Protein AF-C2M9E6-F1 (afdb_monomer_lite)

Secondary structure (DSSP, 8-state):
-------HHHHHHHTT--HHHHHHHHHHHHHHHHHHHHHHHHHHHHHHH-TT--HHHHHHHHHHHTTTT--

pLDDT: mean 83.77, std 13.33, range [39.47, 96.06]

Organism: NCBI:txid596327

Sequence (71 aa):
MRDQKLSITYLCQQLEVSRKGYYKHTFTEQDEDVKVASVLHYCQYVRSWLPRAGVDTLQECTNKYFKGTFK

Foldseek 3Di:
DDPPPDDLVNVCVVVVHDSVRVCVVVVVVVVVVVLVVVLVVVLVVVCVVVVPDDPVNSVVSSCVVCVVVRD

Structure (mmCIF, N/CA/C/O backbone):
data_AF-C2M9E6-F1
#
_entry.id   AF-C2M9E6-F1
#
loop_
_atom_site.group_PDB
_atom_site.id
_atom_site.type_symbol
_atom_site.label_atom_id
_atom_site.label_alt_id
_atom_site.label_comp_id
_atom_site.label_asym_id
_atom_site.label_entity_id
_atom_site.label_seq_id
_atom_site.pdbx_PDB_ins_code
_atom_site.Cartn_x
_atom_site.Cartn_y
_atom_site.Cartn_z
_atom_site.occupancy
_atom_site.B_iso_or_equiv
_atom_site.auth_seq_id
_atom_site.auth_comp_id
_atom_site.auth_asym_id
_atom_site.auth_atom_id
_atom_site.pdbx_PDB_model_num
ATOM 1 N N . MET A 1 1 ? 4.582 20.922 21.717 1.00 39.47 1 MET A N 1
ATOM 2 C CA . MET A 1 1 ? 3.158 21.086 22.088 1.00 39.47 1 MET A CA 1
ATOM 3 C C . MET A 1 1 ? 2.698 19.777 22.701 1.00 39.47 1 MET A C 1
ATOM 5 O O . MET A 1 1 ? 3.142 18.740 22.243 1.00 39.47 1 MET A O 1
ATOM 9 N N . ARG A 1 2 ? 1.971 19.845 23.817 1.00 45.78 2 ARG A N 1
ATOM 10 C CA . ARG A 1 2 ? 1.748 18.737 24.758 1.00 45.78 2 ARG A CA 1
ATOM 11 C C . ARG A 1 2 ? 1.065 17.535 24.092 1.00 45.78 2 ARG A C 1
ATOM 13 O O . ARG A 1 2 ? 0.007 17.713 23.500 1.00 45.78 2 ARG A O 1
ATOM 20 N N . ASP A 1 3 ? 1.635 16.345 24.291 1.00 47.66 3 ASP A N 1
ATOM 21 C CA . ASP A 1 3 ? 0.997 15.022 24.185 1.00 47.66 3 ASP A CA 1
ATOM 22 C C . ASP A 1 3 ? -0.191 14.927 25.159 1.00 47.66 3 ASP A C 1
ATOM 24 O O . ASP A 1 3 ? -0.176 14.236 26.180 1.00 47.66 3 ASP A O 1
ATOM 28 N N . GLN A 1 4 ? -1.236 15.706 24.903 1.00 56.94 4 GLN A N 1
ATOM 29 C CA . GLN A 1 4 ? -2.481 15.579 25.630 1.00 56.94 4 GLN A CA 1
ATOM 30 C C . GLN A 1 4 ? -3.186 14.359 25.045 1.00 56.94 4 GLN A C 1
ATOM 32 O O . GLN A 1 4 ? -3.762 14.430 23.962 1.00 56.94 4 GLN A O 1
ATOM 37 N N . LYS A 1 5 ? -3.109 13.221 25.747 1.00 57.16 5 LYS A N 1
ATOM 38 C CA . LYS A 1 5 ? -3.923 12.039 25.436 1.00 57.16 5 LYS A CA 1
ATOM 39 C C . LYS A 1 5 ? -5.398 12.423 25.559 1.00 57.16 5 LYS A C 1
ATOM 41 O O . LYS A 1 5 ? -5.983 12.357 26.639 1.00 57.16 5 LYS A O 1
ATOM 46 N N . LEU A 1 6 ? -5.984 12.874 24.453 1.00 76.31 6 LEU A N 1
ATOM 47 C CA . LEU A 1 6 ? -7.412 13.129 24.346 1.00 76.31 6 LEU A CA 1
ATOM 48 C C . LEU A 1 6 ? -8.141 11.802 24.546 1.00 76.31 6 LEU A C 1
ATOM 50 O O . LEU A 1 6 ? -7.787 10.782 23.952 1.00 76.31 6 LEU A O 1
ATOM 54 N N . SER A 1 7 ? -9.146 11.797 25.423 1.00 87.12 7 SER A N 1
ATOM 55 C CA . SER A 1 7 ? -9.939 10.588 25.628 1.00 87.12 7 SER A CA 1
ATOM 56 C C . SER A 1 7 ? -10.707 10.253 24.350 1.00 87.12 7 SER A C 1
ATOM 58 O O . SER A 1 7 ? -11.216 11.138 23.663 1.00 87.12 7 SER A O 1
ATOM 60 N N . ILE A 1 8 ? -10.860 8.964 24.058 1.00 80.94 8 ILE A N 1
ATOM 61 C CA . ILE A 1 8 ? -11.595 8.496 22.874 1.00 80.94 8 ILE A CA 1
ATOM 62 C C . ILE A 1 8 ? -13.041 9.011 22.888 1.00 80.94 8 ILE A C 1
ATOM 64 O O . ILE A 1 8 ? -13.592 9.345 21.847 1.00 80.94 8 ILE A O 1
ATOM 68 N N . THR A 1 9 ? -13.641 9.159 24.074 1.00 85.94 9 THR A N 1
ATOM 69 C CA . THR A 1 9 ? -14.966 9.774 24.253 1.00 85.94 9 THR A CA 1
ATOM 70 C C . THR A 1 9 ? -15.010 11.214 23.751 1.00 85.94 9 THR A C 1
ATOM 72 O O . THR A 1 9 ? -15.959 11.583 23.069 1.00 85.94 9 THR A O 1
ATOM 75 N N . TYR A 1 10 ? -13.985 12.008 24.066 1.00 86.94 10 TYR A N 1
ATOM 76 C CA . TYR A 1 10 ? -13.890 13.400 23.633 1.00 86.94 10 TYR A CA 1
ATOM 77 C C . TYR A 1 10 ? -13.750 13.499 22.109 1.00 86.94 10 TYR A C 1
ATOM 79 O O . TYR A 1 10 ? -14.451 14.281 21.476 1.00 86.94 10 TYR A O 1
ATOM 87 N N . LEU A 1 11 ? -12.915 12.646 21.507 1.00 82.38 11 LEU A N 1
ATOM 88 C CA . LEU A 1 11 ? -12.745 12.594 20.051 1.00 82.38 11 LEU A CA 1
ATOM 89 C C . LEU A 1 11 ? -14.038 12.182 19.336 1.00 82.38 11 LEU A C 1
ATOM 91 O O . LEU A 1 11 ? -14.423 12.807 18.355 1.00 82.38 11 LEU A O 1
ATOM 95 N N . CYS A 1 12 ? -14.751 11.186 19.867 1.00 88.19 12 CYS A N 1
ATOM 96 C CA . CYS A 1 12 ? -16.055 10.770 19.345 1.00 88.19 12 CYS A CA 1
ATOM 97 C C . CYS A 1 12 ? -17.089 11.907 19.382 1.00 88.19 12 CYS A C 1
ATOM 99 O O . CYS A 1 12 ? -17.859 12.058 18.440 1.00 88.19 12 CYS A O 1
ATOM 101 N N . GLN A 1 13 ? -17.098 12.714 20.450 1.00 88.19 13 GLN A N 1
ATOM 102 C CA . GLN A 1 13 ? -17.992 13.870 20.573 1.00 88.19 13 GLN A CA 1
ATOM 103 C C . GLN A 1 13 ? -17.649 14.981 19.578 1.00 88.19 13 GLN A C 1
ATOM 105 O O . GLN A 1 13 ? -18.554 15.558 18.993 1.00 88.19 13 GLN A O 1
ATOM 110 N N . GLN A 1 14 ? -16.361 15.276 19.380 1.00 88.25 14 GLN A N 1
ATOM 111 C CA . GLN A 1 14 ? -15.918 16.309 18.437 1.00 88.25 14 GLN A CA 1
ATOM 112 C C . GLN A 1 14 ? -16.182 15.935 16.978 1.00 88.25 14 GLN A C 1
ATOM 114 O O . GLN A 1 14 ? -16.536 16.791 16.179 1.00 88.25 14 GLN A O 1
ATOM 119 N N . LEU A 1 15 ? -16.004 14.659 16.638 1.00 81.19 15 LEU A N 1
ATOM 120 C CA . LEU A 1 15 ? -16.196 14.141 15.284 1.00 81.19 15 LEU A CA 1
ATOM 121 C C . LEU A 1 15 ? -17.646 13.713 15.008 1.00 81.19 15 LEU A C 1
ATOM 123 O O . LEU A 1 15 ? -17.926 13.207 13.929 1.00 81.19 15 LEU A O 1
ATOM 127 N N . GLU A 1 16 ? -18.547 13.862 15.985 1.00 87.81 16 GLU A N 1
ATOM 128 C CA . GLU A 1 16 ? -19.956 13.444 15.904 1.00 87.81 16 GLU A CA 1
ATOM 129 C C . GLU A 1 16 ? -20.145 11.969 15.491 1.00 87.81 16 GLU A C 1
ATOM 131 O O . GLU A 1 16 ? -21.123 11.584 14.850 1.00 87.81 16 GLU A O 1
ATOM 136 N N . VAL A 1 17 ? -19.215 11.100 15.904 1.00 85.31 17 VAL A N 1
ATOM 137 C CA . VAL A 1 17 ? -19.246 9.659 15.614 1.00 85.31 17 VAL A CA 1
ATOM 138 C C . VAL A 1 17 ? -19.415 8.832 16.882 1.00 85.31 17 VAL A C 1
ATOM 140 O O . VAL A 1 17 ? -18.927 9.160 17.962 1.00 85.31 17 VAL A O 1
ATOM 143 N N . SER A 1 18 ? -20.070 7.677 16.759 1.00 87.19 18 SER A N 1
ATOM 144 C CA . SER A 1 18 ? -20.075 6.686 17.842 1.00 87.19 18 SER A CA 1
ATOM 145 C C . SER A 1 18 ? -18.670 6.112 18.064 1.00 87.19 18 SER A C 1
ATOM 147 O O . SER A 1 18 ? -17.887 6.029 17.123 1.00 87.19 18 SER A O 1
ATOM 149 N N . ARG A 1 19 ? -18.365 5.587 19.262 1.00 81.31 19 ARG A N 1
ATOM 150 C CA . ARG A 1 19 ? -17.096 4.861 19.504 1.00 81.31 19 ARG A CA 1
ATOM 151 C C . ARG A 1 19 ? -16.860 3.728 18.503 1.00 81.31 19 ARG A C 1
ATOM 153 O O . ARG A 1 19 ? -15.734 3.529 18.065 1.00 81.31 19 ARG A O 1
ATOM 160 N N . LYS A 1 20 ? -17.914 2.996 18.120 1.00 81.56 20 LYS A N 1
ATOM 161 C CA . LYS A 1 20 ? -17.831 1.941 17.097 1.00 81.56 20 LYS A CA 1
ATOM 162 C C . LYS A 1 20 ? -17.454 2.522 15.731 1.00 81.56 20 LYS A C 1
ATOM 164 O O . LYS A 1 20 ? -16.641 1.928 15.035 1.00 81.56 20 LYS A O 1
ATOM 169 N N . GLY A 1 21 ? -18.032 3.668 15.371 1.00 81.62 21 GLY A N 1
ATOM 170 C CA . GLY A 1 21 ? -17.688 4.415 14.161 1.00 81.62 21 GLY A CA 1
ATOM 171 C C . GLY A 1 21 ? -16.251 4.924 14.196 1.00 81.62 21 GLY A C 1
ATOM 172 O O . GLY A 1 21 ? -15.516 4.668 13.256 1.00 81.62 21 GLY A O 1
ATOM 173 N N . TYR A 1 22 ? -15.832 5.538 15.305 1.00 81.88 22 TYR A N 1
ATOM 174 C CA . TYR A 1 22 ? -14.468 6.018 15.521 1.00 81.88 22 TYR A CA 1
ATOM 175 C C . TYR A 1 22 ? -13.445 4.905 15.310 1.00 81.88 22 TYR A C 1
ATOM 177 O O . TYR A 1 22 ? -12.606 5.019 14.430 1.00 81.88 22 TYR A O 1
ATOM 185 N N . TYR A 1 23 ? -13.565 3.781 16.027 1.00 77.31 23 TYR A N 1
ATOM 186 C CA . TYR A 1 23 ? -12.637 2.669 15.827 1.00 77.31 23 TYR A CA 1
ATOM 187 C C . TYR A 1 23 ? -12.726 2.096 14.420 1.00 77.31 23 TYR A C 1
ATOM 189 O O . TYR A 1 23 ? -11.692 1.810 13.848 1.00 77.31 23 TYR A O 1
ATOM 197 N N . LYS A 1 24 ? -13.916 1.965 13.824 1.00 75.44 24 LYS A N 1
ATOM 198 C CA . LYS A 1 24 ? -14.019 1.507 12.435 1.00 75.44 24 LYS A CA 1
ATOM 199 C C . LYS A 1 24 ? -13.251 2.436 11.489 1.00 75.44 24 LYS A C 1
ATOM 201 O O . LYS A 1 24 ? -12.504 1.930 10.666 1.00 75.44 24 LYS A O 1
ATOM 206 N N . HIS A 1 25 ? -13.395 3.752 11.624 1.00 68.44 25 HIS A N 1
ATOM 207 C CA . HIS A 1 25 ? -12.685 4.733 10.803 1.00 68.44 25 HIS A CA 1
ATOM 208 C C . HIS A 1 25 ? -11.182 4.724 11.068 1.00 68.44 25 HIS A C 1
ATOM 210 O O . HIS A 1 25 ? -10.424 4.515 10.134 1.00 68.44 25 HIS A O 1
ATOM 216 N N . THR A 1 26 ? -10.747 4.841 12.324 1.00 63.81 26 THR A N 1
ATOM 217 C CA . THR A 1 26 ? -9.320 4.881 12.670 1.00 63.81 26 THR A CA 1
ATOM 218 C C . THR A 1 26 ? -8.603 3.582 12.315 1.00 63.81 26 THR A C 1
ATOM 220 O O . THR A 1 26 ? -7.479 3.629 11.837 1.00 63.81 26 THR A O 1
ATOM 223 N N . PHE A 1 27 ?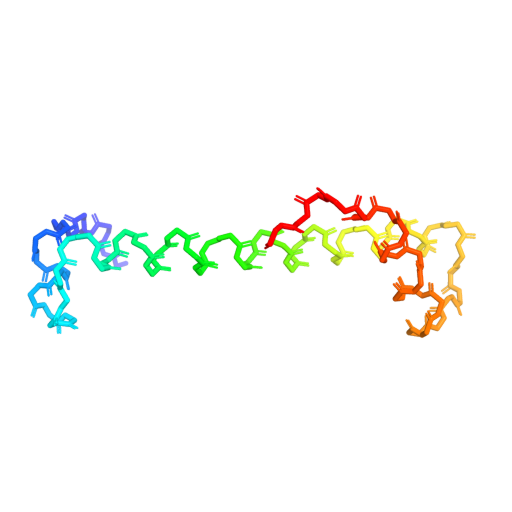 -9.239 2.423 12.513 1.00 63.59 27 PHE A N 1
ATOM 224 C CA . PHE A 1 27 ? -8.661 1.137 12.114 1.00 63.59 27 PHE A CA 1
ATOM 225 C C . PHE A 1 27 ? -8.580 1.034 10.585 1.00 63.59 27 PHE A C 1
ATOM 227 O O . PHE A 1 27 ? -7.574 0.575 10.073 1.00 63.59 27 PHE A O 1
ATOM 234 N N . THR A 1 28 ? -9.587 1.538 9.858 1.00 64.75 28 THR A N 1
ATOM 235 C CA . THR A 1 28 ? -9.584 1.548 8.383 1.00 64.75 28 THR A CA 1
ATOM 236 C C . THR A 1 28 ? -8.525 2.500 7.817 1.00 64.75 28 THR A C 1
ATOM 238 O O . THR A 1 28 ? -7.797 2.106 6.916 1.00 64.75 28 THR A O 1
ATOM 241 N N . GLU A 1 29 ? -8.395 3.718 8.353 1.00 65.75 29 GLU A N 1
ATOM 242 C CA . GLU A 1 29 ? -7.386 4.701 7.925 1.00 65.75 29 GLU A CA 1
ATOM 243 C C . GLU A 1 29 ? -5.964 4.230 8.254 1.00 65.75 29 GLU A C 1
ATOM 245 O O . GLU A 1 29 ? -5.090 4.262 7.392 1.00 65.75 29 GLU A O 1
ATOM 250 N N . GLN A 1 30 ? -5.735 3.704 9.464 1.00 68.81 30 GLN A N 1
ATOM 251 C CA . GLN A 1 30 ? -4.436 3.125 9.822 1.00 68.81 30 GLN A CA 1
ATOM 252 C C . GLN A 1 30 ? -4.107 1.895 8.968 1.00 68.81 30 GLN A C 1
ATOM 254 O O . GLN A 1 30 ? -2.957 1.730 8.563 1.00 68.81 30 GLN A O 1
ATOM 259 N N . ASP A 1 31 ? -5.094 1.050 8.655 1.00 74.88 31 ASP A N 1
ATOM 260 C CA . ASP A 1 31 ? -4.905 -0.076 7.737 1.00 74.88 31 ASP A CA 1
ATOM 261 C C . ASP A 1 31 ? -4.586 0.399 6.310 1.00 74.88 31 ASP A C 1
ATOM 263 O O . ASP A 1 31 ? -3.763 -0.222 5.637 1.00 74.88 31 ASP A O 1
ATOM 267 N N . GLU A 1 32 ? -5.189 1.491 5.829 1.00 80.06 32 GLU A N 1
ATOM 268 C CA . GLU A 1 32 ? -4.860 2.080 4.524 1.00 80.06 32 GLU A CA 1
ATOM 269 C C . GLU A 1 32 ? -3.436 2.638 4.484 1.00 80.06 32 GLU A C 1
ATOM 271 O O . GLU A 1 32 ? -2.688 2.317 3.557 1.00 80.06 32 GLU A O 1
ATOM 276 N N . ASP A 1 33 ? -3.013 3.380 5.506 1.00 81.56 33 ASP A N 1
ATOM 277 C CA . ASP A 1 33 ? -1.641 3.888 5.598 1.00 81.56 33 ASP A CA 1
ATOM 278 C C . ASP A 1 33 ? -0.618 2.740 5.627 1.00 81.56 33 ASP A C 1
ATOM 280 O O . ASP A 1 33 ? 0.407 2.777 4.936 1.00 81.56 33 ASP A O 1
ATOM 284 N N . VAL A 1 34 ? -0.920 1.667 6.367 1.00 85.19 34 VAL A N 1
ATOM 285 C CA . VAL A 1 34 ? -0.090 0.454 6.412 1.00 85.19 34 VAL A CA 1
ATOM 286 C C . VAL A 1 34 ? -0.067 -0.255 5.056 1.00 85.19 34 VAL A C 1
ATOM 288 O O . VAL A 1 34 ? 1.005 -0.690 4.617 1.00 85.19 34 VAL A O 1
ATOM 291 N N . LYS A 1 35 ? -1.206 -0.350 4.357 1.00 86.94 35 LYS A N 1
ATOM 292 C CA . LYS A 1 35 ? -1.284 -0.894 2.989 1.00 86.94 35 LYS A CA 1
ATOM 293 C C . LYS A 1 35 ? -0.392 -0.093 2.039 1.00 86.94 35 LYS A C 1
ATOM 295 O O . LYS A 1 35 ? 0.439 -0.683 1.345 1.00 86.94 35 LYS A O 1
ATOM 300 N N . VAL A 1 36 ? -0.506 1.236 2.044 1.00 88.75 36 VAL A N 1
ATOM 301 C CA . VAL A 1 36 ? 0.286 2.134 1.188 1.00 88.75 36 VAL A CA 1
ATOM 302 C C . VAL A 1 36 ? 1.780 1.996 1.482 1.00 88.75 36 VAL A C 1
ATOM 304 O O . VAL A 1 36 ? 2.571 1.798 0.556 1.00 88.75 36 VAL A O 1
ATOM 307 N N . ALA A 1 37 ? 2.175 2.025 2.758 1.00 90.12 37 ALA A N 1
ATOM 308 C CA . ALA A 1 37 ? 3.570 1.860 3.160 1.00 90.12 37 ALA A CA 1
ATOM 309 C C . ALA A 1 37 ? 4.135 0.494 2.734 1.00 90.12 37 ALA A C 1
ATOM 311 O O . ALA A 1 37 ? 5.245 0.419 2.201 1.00 90.12 37 ALA A O 1
ATOM 312 N N . SER A 1 38 ? 3.351 -0.576 2.896 1.00 90.12 38 SER 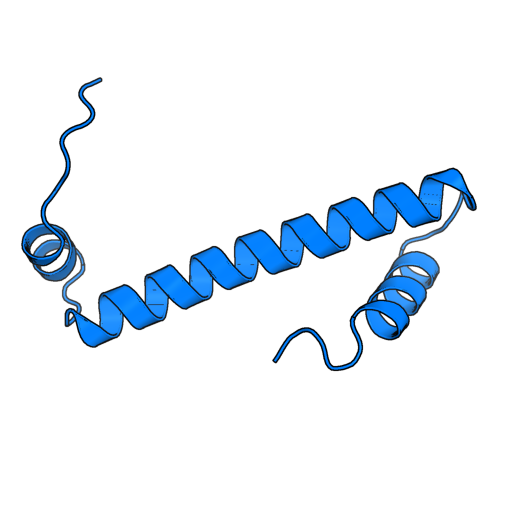A N 1
ATOM 313 C CA . SER A 1 38 ? 3.733 -1.936 2.490 1.00 90.12 38 SER A CA 1
ATOM 314 C C . SER A 1 38 ? 3.954 -2.042 0.980 1.00 90.12 38 SER A C 1
ATOM 316 O O . SER A 1 38 ? 4.955 -2.609 0.537 1.00 90.12 38 SER A O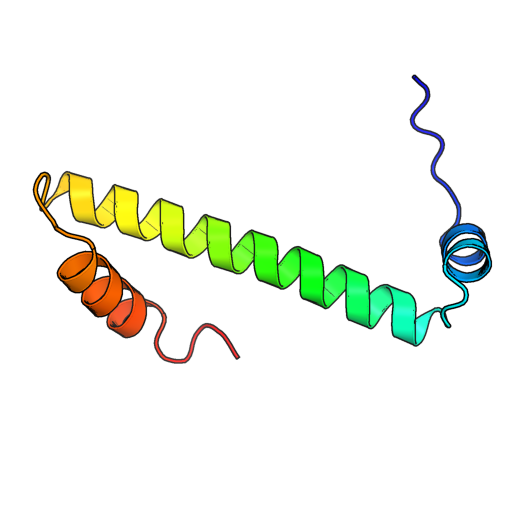 1
ATOM 318 N N . VAL A 1 39 ? 3.055 -1.458 0.181 1.00 94.25 39 VAL A N 1
ATOM 319 C CA . VAL A 1 39 ? 3.175 -1.413 -1.284 1.00 94.25 39 VAL A CA 1
ATOM 320 C C . VAL A 1 39 ? 4.408 -0.620 -1.711 1.00 94.25 39 VAL A C 1
ATOM 322 O O . VAL A 1 39 ? 5.185 -1.094 -2.538 1.00 94.25 39 VAL A O 1
ATOM 325 N N . LEU A 1 40 ? 4.637 0.561 -1.132 1.00 94.56 40 LEU A N 1
ATOM 326 C CA . LEU A 1 40 ? 5.804 1.387 -1.454 1.00 94.56 40 LEU A CA 1
ATOM 327 C C . LEU A 1 40 ? 7.117 0.677 -1.122 1.00 94.56 40 LEU A C 1
ATOM 329 O O . LEU A 1 40 ? 8.032 0.666 -1.949 1.00 94.56 40 LEU A O 1
ATOM 333 N N . HIS A 1 41 ? 7.193 0.049 0.051 1.00 95.62 41 HIS A N 1
ATOM 334 C CA . HIS A 1 41 ? 8.368 -0.713 0.459 1.00 95.62 41 HIS A CA 1
ATOM 335 C C . HIS A 1 41 ? 8.615 -1.899 -0.483 1.00 95.62 41 HIS A C 1
ATOM 337 O O . HIS A 1 41 ? 9.750 -2.153 -0.892 1.00 95.62 41 HIS A O 1
ATOM 343 N N . TYR A 1 42 ? 7.556 -2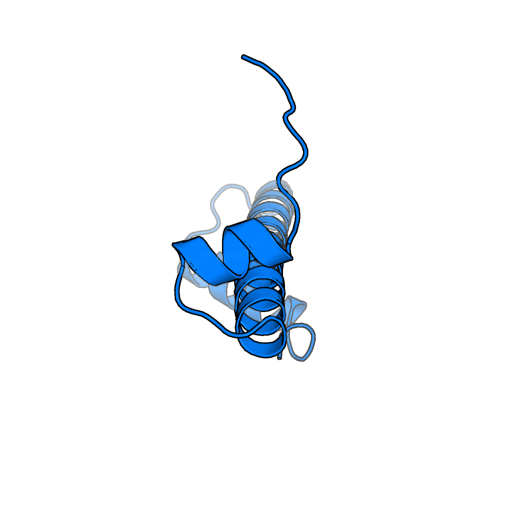.596 -0.901 1.00 95.81 42 TYR A N 1
ATOM 344 C CA . TYR A 1 42 ? 7.676 -3.667 -1.886 1.00 95.81 42 TYR A CA 1
ATOM 345 C C . TYR A 1 42 ? 8.140 -3.149 -3.256 1.00 95.81 42 TYR A C 1
ATOM 347 O O . TYR A 1 42 ? 9.033 -3.734 -3.861 1.00 95.81 42 TYR A O 1
ATOM 355 N N . CYS A 1 43 ? 7.626 -2.012 -3.726 1.00 96.00 43 CYS A N 1
ATOM 356 C CA . CYS A 1 43 ? 8.091 -1.380 -4.963 1.00 96.00 43 CYS A CA 1
ATOM 357 C C . CYS A 1 43 ? 9.578 -0.995 -4.904 1.00 96.00 43 CYS A C 1
ATOM 359 O O . CYS A 1 43 ? 10.297 -1.157 -5.891 1.00 96.00 43 CYS A O 1
ATOM 361 N N . GLN A 1 44 ? 10.056 -0.502 -3.757 1.00 95.69 44 GLN A N 1
ATOM 362 C CA . GLN A 1 44 ? 11.479 -0.222 -3.539 1.00 95.69 44 GLN A CA 1
ATOM 363 C C . GLN A 1 44 ? 12.315 -1.503 -3.578 1.00 95.69 44 GLN A C 1
ATOM 365 O O . GLN A 1 44 ? 13.349 -1.529 -4.244 1.00 95.69 44 GLN A O 1
ATOM 370 N N . TYR A 1 45 ? 11.833 -2.575 -2.944 1.00 96.00 45 TYR A N 1
ATOM 371 C CA . TYR A 1 45 ? 12.452 -3.894 -3.037 1.00 96.00 45 TYR A CA 1
ATOM 372 C C . TYR A 1 45 ? 12.505 -4.383 -4.487 1.00 96.00 45 TYR A C 1
ATOM 374 O O . TYR A 1 45 ? 13.571 -4.742 -4.962 1.00 96.00 45 TYR A O 1
ATOM 382 N N . VAL A 1 46 ? 11.413 -4.322 -5.253 1.00 95.81 46 VAL A N 1
ATOM 383 C CA . VAL A 1 46 ? 11.428 -4.710 -6.676 1.00 95.81 46 VAL A CA 1
ATOM 384 C C . VAL A 1 46 ? 12.450 -3.882 -7.458 1.00 95.81 46 VAL A C 1
ATOM 386 O O . VAL A 1 46 ? 13.203 -4.436 -8.257 1.00 95.81 46 VAL A O 1
ATOM 389 N N . ARG A 1 47 ? 12.553 -2.577 -7.185 1.00 95.62 47 ARG A N 1
ATOM 390 C CA . ARG A 1 47 ? 13.546 -1.700 -7.822 1.00 95.62 47 ARG A CA 1
ATOM 391 C C . ARG A 1 47 ? 14.995 -2.009 -7.448 1.00 95.62 47 ARG A C 1
ATOM 393 O O . ARG A 1 47 ? 15.868 -1.664 -8.238 1.00 95.62 47 ARG A O 1
ATOM 400 N N . SER A 1 48 ? 15.279 -2.683 -6.330 1.00 95.19 48 SER A N 1
ATOM 401 C CA . SER A 1 48 ? 16.654 -3.127 -6.048 1.00 95.19 48 SER A CA 1
ATOM 402 C C . SER A 1 48 ? 17.126 -4.208 -7.024 1.00 95.19 48 SER A C 1
ATOM 404 O O . SER A 1 48 ? 18.323 -4.326 -7.264 1.00 95.19 48 SER A O 1
ATOM 406 N N . TRP A 1 49 ? 16.197 -4.966 -7.617 1.00 94.25 49 TRP A N 1
ATOM 407 C CA . TRP A 1 49 ? 16.481 -5.990 -8.633 1.00 94.25 49 TRP A CA 1
ATOM 408 C C . TRP A 1 49 ? 16.195 -5.495 -10.059 1.00 94.25 49 TRP A C 1
ATOM 410 O O . TRP A 1 49 ? 16.865 -5.897 -11.006 1.00 94.25 49 TRP A O 1
ATOM 420 N N . LEU A 1 50 ? 15.210 -4.604 -10.216 1.00 93.62 50 LEU A N 1
ATOM 421 C CA . LEU A 1 50 ? 14.756 -4.027 -11.483 1.00 93.62 50 LEU A CA 1
ATOM 422 C C . LEU A 1 50 ? 14.743 -2.488 -11.399 1.00 93.62 50 LEU A C 1
ATOM 424 O O . LEU A 1 50 ? 13.677 -1.872 -11.312 1.00 93.62 50 LEU A O 1
ATOM 428 N N . PRO A 1 51 ? 15.912 -1.826 -11.457 1.00 90.69 51 PRO A N 1
ATOM 429 C CA . PRO A 1 51 ? 16.038 -0.390 -11.178 1.00 90.69 51 PRO A CA 1
ATOM 430 C C . PRO A 1 51 ? 15.269 0.521 -12.144 1.00 90.69 51 PRO A C 1
ATOM 432 O O . PRO A 1 51 ? 14.976 1.665 -11.809 1.00 90.69 51 PRO A O 1
ATOM 435 N N . ARG A 1 52 ? 14.907 0.023 -13.333 1.00 93.12 52 ARG A N 1
ATOM 436 C CA . ARG A 1 52 ? 14.118 0.751 -14.343 1.00 93.12 52 ARG A CA 1
ATOM 437 C C . ARG A 1 52 ? 12.669 0.266 -14.452 1.00 93.12 52 ARG A C 1
ATOM 439 O O . ARG A 1 52 ? 12.015 0.561 -15.447 1.00 93.12 52 ARG A O 1
ATOM 446 N N . ALA A 1 53 ? 12.170 -0.486 -13.467 1.00 92.62 53 ALA A N 1
ATOM 447 C CA . ALA A 1 53 ? 10.780 -0.931 -13.460 1.00 92.62 53 ALA A CA 1
ATOM 448 C C . ALA A 1 53 ? 9.825 0.276 -13.502 1.00 92.62 53 ALA A C 1
ATOM 450 O O . ALA A 1 53 ? 9.825 1.129 -12.602 1.00 92.62 53 ALA A O 1
ATOM 451 N N . GLY A 1 54 ? 9.033 0.332 -14.574 1.00 92.81 54 GLY A N 1
ATOM 452 C CA . GLY A 1 54 ? 7.955 1.296 -14.754 1.00 92.81 54 GLY A CA 1
ATOM 453 C C . GLY A 1 54 ? 6.758 0.982 -13.858 1.00 92.81 54 GLY A C 1
ATOM 454 O O . GLY A 1 54 ? 6.702 -0.064 -13.210 1.00 92.81 54 GLY A O 1
ATOM 455 N N . VAL A 1 55 ? 5.794 1.902 -13.819 1.00 93.56 55 VAL A N 1
ATOM 456 C CA . VAL A 1 55 ? 4.629 1.806 -12.925 1.00 93.56 55 VAL A CA 1
ATOM 457 C C . VAL A 1 55 ? 3.806 0.544 -13.197 1.00 93.56 55 VAL A C 1
ATOM 459 O O . VAL A 1 55 ? 3.481 -0.157 -12.245 1.00 93.56 55 VAL A O 1
ATOM 462 N N . ASP A 1 56 ? 3.575 0.189 -14.464 1.00 96.06 56 ASP A N 1
ATOM 463 C CA . ASP A 1 56 ? 2.793 -1.000 -14.835 1.00 96.06 56 ASP A CA 1
ATOM 464 C C . ASP A 1 56 ? 3.426 -2.299 -14.313 1.00 96.06 56 ASP A C 1
ATOM 466 O O . ASP A 1 56 ? 2.756 -3.140 -13.715 1.00 96.06 56 ASP A O 1
ATOM 470 N N . THR A 1 57 ? 4.748 -2.437 -14.461 1.00 94.50 57 THR A N 1
ATOM 471 C CA . THR A 1 57 ? 5.497 -3.595 -13.950 1.00 94.50 57 THR A CA 1
ATOM 472 C C . THR A 1 57 ? 5.440 -3.664 -12.427 1.00 94.50 57 THR A C 1
ATOM 474 O O . THR A 1 57 ? 5.218 -4.733 -11.859 1.00 94.50 57 THR A O 1
ATOM 477 N N . LEU A 1 58 ? 5.613 -2.527 -11.747 1.00 94.88 58 LEU A N 1
ATOM 478 C CA . LEU A 1 58 ? 5.534 -2.466 -10.286 1.00 94.88 58 LEU A CA 1
ATOM 479 C C . LEU A 1 58 ? 4.134 -2.816 -9.783 1.00 94.88 58 LEU A C 1
ATOM 481 O O . LEU A 1 58 ? 4.007 -3.547 -8.800 1.00 94.88 58 LEU A O 1
ATOM 485 N N . GLN A 1 59 ? 3.094 -2.346 -10.470 1.00 93.94 59 GLN A N 1
ATOM 486 C CA . GLN A 1 59 ? 1.709 -2.662 -10.150 1.00 93.94 59 GLN A CA 1
ATOM 487 C C . GLN A 1 59 ? 1.430 -4.158 -10.319 1.00 93.94 59 GLN A C 1
ATOM 489 O O . GLN A 1 59 ? 0.850 -4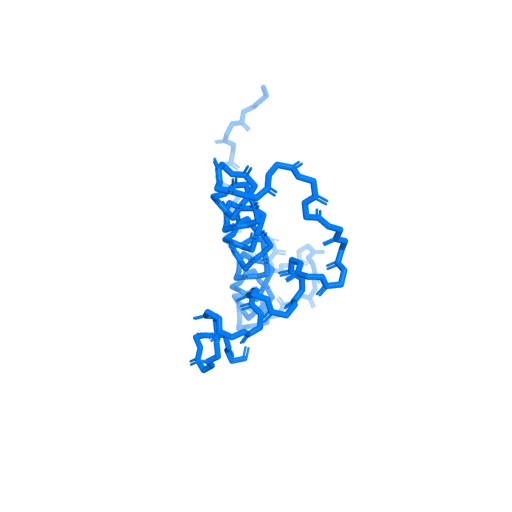.773 -9.425 1.00 93.94 59 GLN A O 1
ATOM 494 N N . GLU A 1 60 ? 1.891 -4.777 -11.408 1.00 95.94 60 GLU A N 1
ATOM 495 C CA . GLU A 1 60 ? 1.726 -6.217 -11.624 1.00 95.94 60 GLU A CA 1
ATOM 496 C C . GLU A 1 60 ? 2.444 -7.047 -10.548 1.00 95.94 60 GLU A C 1
A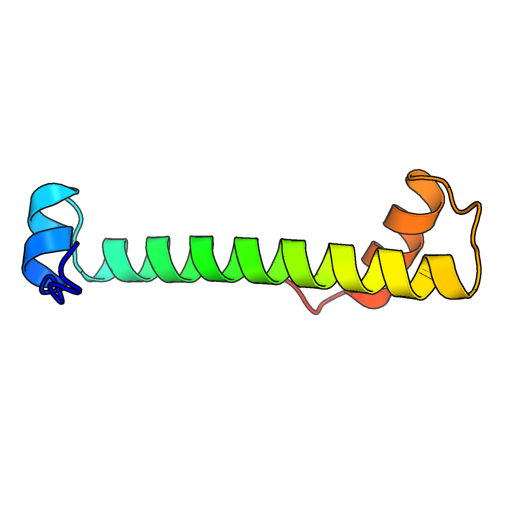TOM 498 O O . GLU A 1 60 ? 1.847 -7.963 -9.973 1.00 95.94 60 GLU A O 1
ATOM 503 N N . CYS A 1 61 ? 3.699 -6.710 -10.225 1.00 94.69 61 CYS A N 1
ATOM 504 C CA . CYS A 1 61 ? 4.457 -7.373 -9.160 1.00 94.69 61 CYS A CA 1
ATOM 505 C C . CYS A 1 61 ? 3.758 -7.235 -7.803 1.00 94.69 61 CYS A C 1
ATOM 507 O O . CYS A 1 61 ? 3.601 -8.222 -7.087 1.00 94.69 61 CYS A O 1
ATOM 509 N N . THR A 1 62 ? 3.307 -6.027 -7.466 1.00 94.38 62 THR A N 1
ATOM 510 C CA . THR A 1 62 ? 2.621 -5.733 -6.201 1.00 94.38 62 THR A CA 1
ATOM 511 C C . THR A 1 62 ? 1.309 -6.507 -6.098 1.00 94.38 62 THR A C 1
ATOM 513 O O . THR A 1 62 ? 1.065 -7.171 -5.093 1.00 94.38 62 THR A O 1
ATOM 516 N N . ASN A 1 63 ? 0.494 -6.503 -7.157 1.00 93.19 63 ASN A N 1
ATOM 517 C CA . ASN A 1 63 ? -0.772 -7.237 -7.200 1.00 93.19 63 ASN A CA 1
ATOM 518 C C . ASN A 1 63 ? -0.570 -8.749 -7.070 1.00 93.19 63 ASN A C 1
ATOM 520 O O . ASN A 1 63 ? -1.367 -9.419 -6.417 1.00 93.19 63 ASN A O 1
ATOM 524 N N . LYS A 1 64 ? 0.492 -9.296 -7.677 1.00 95.06 64 LYS A N 1
ATOM 525 C CA . LYS A 1 64 ? 0.856 -10.712 -7.525 1.00 95.06 64 LYS A CA 1
ATOM 526 C C . LYS A 1 64 ? 1.308 -11.027 -6.099 1.00 95.06 64 LYS A C 1
ATOM 528 O O . LYS A 1 64 ? 0.873 -12.034 -5.550 1.00 95.06 64 LYS A O 1
ATOM 533 N N . TYR A 1 65 ? 2.148 -10.179 -5.508 1.00 94.50 65 TYR A N 1
ATOM 534 C CA . TYR A 1 65 ? 2.724 -10.400 -4.180 1.00 94.50 65 TYR A CA 1
ATOM 535 C C . TYR A 1 65 ? 1.696 -10.277 -3.051 1.00 94.50 65 TYR A C 1
ATOM 537 O O . TYR A 1 65 ? 1.658 -11.115 -2.156 1.00 94.50 65 TYR A O 1
ATOM 545 N N . PHE A 1 66 ? 0.822 -9.271 -3.112 1.00 93.00 66 PHE A N 1
ATOM 546 C CA . PHE A 1 66 ? -0.203 -9.026 -2.093 1.00 93.00 66 PHE A CA 1
ATOM 547 C C . PHE A 1 66 ? -1.549 -9.697 -2.395 1.00 93.00 66 PHE A C 1
ATOM 549 O O . PHE A 1 66 ? -2.561 -9.381 -1.760 1.00 93.00 66 PHE A O 1
ATOM 556 N N . LYS A 1 67 ? -1.598 -10.624 -3.360 1.00 92.81 67 LYS A N 1
ATOM 557 C CA . LYS A 1 67 ? -2.833 -11.318 -3.732 1.00 92.81 67 LYS A CA 1
ATOM 558 C C . LYS A 1 67 ? -3.399 -12.079 -2.528 1.00 92.81 67 LYS A C 1
ATOM 560 O O . LYS A 1 67 ? -2.819 -13.060 -2.079 1.00 92.81 67 LYS A O 1
ATOM 565 N N . GLY A 1 68 ? -4.562 -11.647 -2.043 1.00 86.44 68 GLY A N 1
ATOM 566 C CA . GLY A 1 68 ? -5.226 -12.241 -0.877 1.00 86.44 68 GLY A CA 1
ATOM 567 C C . GLY A 1 68 ? -4.698 -11.761 0.481 1.00 86.44 68 GLY A C 1
ATOM 568 O O . GLY A 1 68 ? -5.218 -12.198 1.505 1.00 86.44 68 GLY A O 1
ATOM 569 N N . THR A 1 69 ? -3.713 -10.858 0.503 1.00 83.44 69 THR A N 1
ATOM 570 C CA . THR A 1 69 ? -3.169 -10.263 1.735 1.00 83.44 69 THR A CA 1
ATOM 571 C C . THR A 1 69 ? -4.035 -9.107 2.221 1.00 83.44 69 THR A C 1
ATOM 573 O O . THR A 1 69 ? -4.352 -9.014 3.404 1.00 83.44 69 THR A O 1
ATOM 576 N N . PHE A 1 70 ? -4.449 -8.233 1.304 1.00 75.44 70 PHE A N 1
ATOM 577 C CA . PHE A 1 70 ? -5.341 -7.122 1.608 1.00 75.44 70 PHE A CA 1
ATOM 578 C C . PHE A 1 70 ? -6.782 -7.521 1.283 1.00 75.44 70 PHE A C 1
ATOM 580 O O . PHE A 1 70 ? -7.065 -7.965 0.170 1.00 75.44 70 PHE A O 1
ATOM 587 N N . LYS A 1 71 ? -7.669 -7.400 2.277 1.00 59.50 71 LYS A N 1
ATOM 588 C CA . LYS A 1 71 ? -9.124 -7.494 2.104 1.00 59.50 71 LYS A CA 1
ATOM 589 C C . LYS A 1 71 ? -9.713 -6.142 1.734 1.00 59.50 71 LYS A C 1
ATOM 591 O O . LYS A 1 71 ? -9.141 -5.114 2.189 1.00 59.50 71 LYS A O 1
#

Radius of gyration: 18.04 Å; chains: 1; bounding box: 37×33×40 Å